Protein AF-A0A744A245-F1 (afdb_monomer_lite)

Organism: Salmonella enterica (NCBI:txid28901)

Foldseek 3Di:
DDPDDDPDKDKDWDKDADPVVDDPVVVVVVVVVLVVQLVVCVVVVHPSDDDDPRMDGPDMDID

Structure (mmCIF, N/CA/C/O backbone):
data_AF-A0A744A245-F1
#
_entry.id   AF-A0A744A245-F1
#
loop_
_atom_site.group_PDB
_atom_site.id
_atom_site.type_symbol
_atom_site.label_atom_id
_atom_site.label_alt_id
_atom_site.label_comp_id
_atom_site.label_asym_id
_atom_site.label_entity_id
_atom_site.label_seq_id
_atom_site.pdbx_PDB_ins_code
_atom_site.Cartn_x
_atom_site.Cartn_y
_atom_site.Cartn_z
_atom_site.occupancy
_atom_site.B_iso_or_equiv
_atom_site.auth_seq_id
_atom_site.auth_comp_id
_atom_site.auth_asym_id
_atom_site.auth_atom_id
_atom_site.pdbx_PDB_model_num
ATOM 1 N N . MET A 1 1 ? -25.633 8.891 10.153 1.00 41.06 1 MET A N 1
ATOM 2 C CA . MET A 1 1 ? -24.771 7.758 10.542 1.00 41.06 1 MET A CA 1
ATOM 3 C C . MET A 1 1 ? -23.426 8.334 10.942 1.00 41.06 1 MET A C 1
ATOM 5 O O . MET A 1 1 ? -22.961 9.258 10.287 1.00 41.06 1 MET A O 1
ATOM 9 N N . GLU A 1 2 ? -22.940 7.918 12.103 1.00 41.50 2 GLU A N 1
ATOM 10 C CA . GLU A 1 2 ? -21.946 8.588 12.948 1.00 41.50 2 GLU A CA 1
ATOM 11 C C . GLU A 1 2 ? -20.609 8.875 12.247 1.00 41.50 2 GLU A C 1
ATOM 13 O O . GLU A 1 2 ? -19.840 7.972 11.937 1.00 41.50 2 GLU A O 1
ATOM 18 N N . LYS A 1 3 ? -20.313 10.163 12.038 1.00 50.88 3 LYS A N 1
ATOM 19 C CA . LYS A 1 3 ? -18.958 10.667 11.795 1.00 50.88 3 LYS A CA 1
ATOM 20 C C . LYS A 1 3 ? -18.271 10.822 13.151 1.00 50.88 3 LYS A C 1
ATOM 22 O O . LYS A 1 3 ? -18.280 11.931 13.658 1.00 50.88 3 LYS A O 1
ATOM 27 N N . ASN A 1 4 ? -17.799 9.737 13.759 1.00 55.44 4 ASN A N 1
ATOM 28 C CA . ASN A 1 4 ? -16.886 9.737 14.913 1.00 55.44 4 ASN A CA 1
ATOM 29 C C . ASN A 1 4 ? -16.413 8.295 15.167 1.00 55.44 4 ASN A C 1
ATOM 31 O O . ASN A 1 4 ? -16.868 7.643 16.100 1.00 55.44 4 ASN A O 1
ATOM 35 N N . ALA A 1 5 ? -15.518 7.777 14.329 1.00 51.06 5 ALA A N 1
ATOM 36 C CA . ALA A 1 5 ? -14.647 6.683 14.747 1.00 51.06 5 ALA A CA 1
ATOM 37 C C . ALA A 1 5 ? -13.294 7.329 15.042 1.00 51.06 5 ALA A C 1
ATOM 39 O O . ALA A 1 5 ? -12.756 8.028 14.182 1.00 51.06 5 ALA A O 1
ATOM 40 N N . GLY A 1 6 ? -12.825 7.201 16.284 1.00 53.16 6 GLY A N 1
ATOM 41 C CA . GLY A 1 6 ? -11.548 7.745 16.727 1.00 53.16 6 GLY A CA 1
ATOM 42 C C . GLY A 1 6 ? -10.416 7.317 15.803 1.00 53.16 6 GLY A C 1
ATOM 43 O O . GLY A 1 6 ? -10.509 6.315 15.093 1.00 53.16 6 GLY A O 1
ATOM 44 N N . TRP A 1 7 ? -9.341 8.095 15.817 1.00 62.16 7 TRP A N 1
ATOM 45 C CA . TRP A 1 7 ? -8.089 7.831 15.108 1.00 62.16 7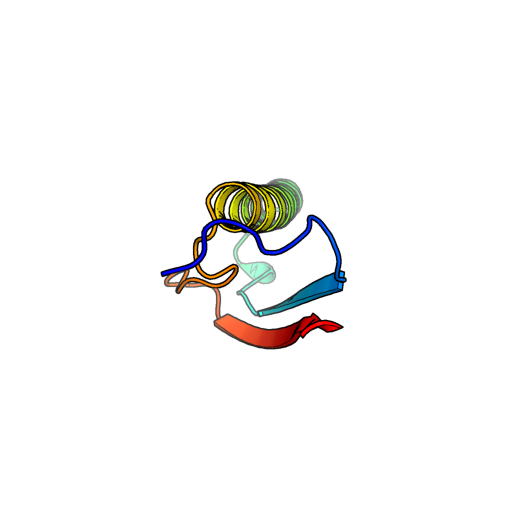 TRP A CA 1
ATOM 46 C C . TRP A 1 7 ? -7.331 6.634 15.712 1.00 62.16 7 TRP A C 1
ATOM 48 O O . TRP A 1 7 ? -6.109 6.654 15.840 1.00 62.16 7 TRP A O 1
ATOM 58 N N . ASP A 1 8 ? -8.069 5.601 16.095 1.00 71.19 8 ASP A N 1
ATOM 59 C CA . ASP A 1 8 ? -7.659 4.520 16.962 1.00 71.19 8 ASP A CA 1
ATOM 60 C C . ASP A 1 8 ? -7.744 3.221 16.151 1.00 71.19 8 ASP A C 1
ATOM 62 O O . ASP A 1 8 ? -8.718 2.973 15.431 1.00 71.19 8 ASP A O 1
ATOM 66 N N . GLY A 1 9 ? -6.698 2.404 16.237 1.00 78.62 9 GLY A N 1
ATOM 67 C CA . GLY A 1 9 ? -6.613 1.107 15.568 1.00 78.62 9 GLY A CA 1
ATOM 68 C C . GLY A 1 9 ? -5.384 0.961 14.673 1.00 78.62 9 GLY A C 1
ATOM 69 O O . GLY A 1 9 ? -4.816 1.932 14.171 1.00 78.62 9 GLY A O 1
ATOM 70 N N . THR A 1 10 ? -4.951 -0.280 14.488 1.00 87.44 10 THR A N 1
ATOM 71 C CA . THR A 1 10 ? -3.854 -0.654 13.592 1.00 87.44 10 THR A CA 1
ATOM 72 C C . THR A 1 10 ? -4.420 -1.341 12.362 1.00 87.44 10 THR A C 1
ATOM 74 O O . THR A 1 10 ? -5.151 -2.323 12.470 1.00 87.44 10 THR A O 1
ATOM 77 N N . TYR A 1 11 ? -4.031 -0.855 11.185 1.00 89.31 11 TYR A N 1
ATOM 78 C CA . TYR A 1 11 ? -4.480 -1.384 9.902 1.00 89.31 11 TYR A CA 1
ATOM 79 C C . TYR A 1 11 ? -3.286 -1.858 9.076 1.00 89.31 11 TYR A C 1
ATOM 81 O O . TYR A 1 11 ? -2.280 -1.152 8.969 1.00 89.31 11 TYR A O 1
ATOM 89 N N . ALA A 1 12 ? -3.390 -3.035 8.461 1.00 91.88 12 ALA A N 1
ATOM 90 C CA . ALA A 1 12 ? -2.346 -3.565 7.587 1.00 91.88 12 ALA A CA 1
ATOM 91 C C . ALA A 1 12 ? -2.927 -4.338 6.403 1.00 91.88 12 ALA A C 1
ATOM 93 O O 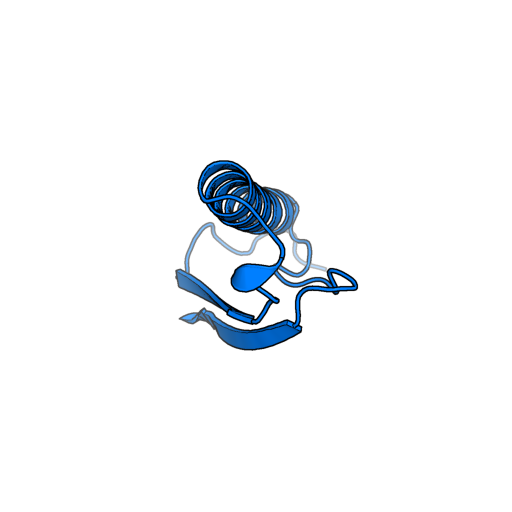. ALA A 1 12 ? -3.958 -4.998 6.523 1.00 91.88 12 ALA A O 1
ATOM 94 N N . LEU A 1 13 ? -2.221 -4.290 5.270 1.00 92.06 13 LEU A N 1
ATOM 95 C CA . LEU A 1 13 ? -2.521 -5.088 4.085 1.00 92.06 13 LEU A CA 1
ATOM 96 C C . LEU A 1 13 ? -1.310 -5.923 3.694 1.00 92.06 13 LEU A C 1
ATOM 98 O O . LEU A 1 13 ? -0.193 -5.411 3.591 1.00 92.06 13 LEU A O 1
ATOM 102 N N . ARG A 1 14 ? -1.546 -7.203 3.407 1.00 93.12 14 ARG A N 1
ATOM 103 C CA . ARG A 1 14 ? -0.580 -8.052 2.712 1.00 93.12 14 ARG A CA 1
ATOM 104 C C . ARG A 1 14 ? -0.937 -8.082 1.241 1.00 93.12 14 ARG A C 1
ATOM 106 O O . ARG A 1 14 ? -2.051 -8.449 0.878 1.00 93.12 14 ARG A O 1
ATOM 113 N N . VAL A 1 15 ? 0.025 -7.732 0.399 1.00 91.25 15 VAL A N 1
ATOM 114 C CA . VAL A 1 15 ? -0.190 -7.585 -1.042 1.00 91.25 15 VAL A CA 1
ATOM 115 C C . VAL A 1 15 ? 0.719 -8.500 -1.841 1.00 91.25 15 VAL A C 1
ATOM 117 O O . VAL A 1 15 ? 1.812 -8.860 -1.400 1.00 91.25 15 VAL A O 1
ATOM 120 N N . ARG A 1 16 ? 0.273 -8.868 -3.040 1.00 91.38 16 ARG A N 1
ATOM 121 C CA . ARG A 1 16 ? 1.048 -9.648 -4.000 1.00 91.38 16 ARG A CA 1
ATOM 122 C C . ARG A 1 16 ? 0.977 -8.996 -5.371 1.00 91.38 16 ARG A C 1
ATOM 124 O O . ARG A 1 16 ? -0.093 -8.711 -5.888 1.00 91.38 16 ARG A O 1
ATOM 131 N N . PHE A 1 17 ? 2.144 -8.798 -5.969 1.00 90.25 17 PHE A N 1
ATOM 132 C CA . PHE A 1 17 ? 2.294 -8.297 -7.329 1.00 90.25 17 PHE A CA 1
ATOM 133 C C . PHE A 1 17 ? 3.584 -8.845 -7.949 1.00 90.25 17 PHE A C 1
ATOM 135 O O . PHE A 1 17 ? 4.459 -9.369 -7.253 1.00 90.25 17 PHE A O 1
ATOM 142 N N . SER A 1 18 ? 3.723 -8.751 -9.274 1.00 89.50 18 SER A N 1
ATOM 143 C CA . SER A 1 18 ? 4.872 -9.321 -9.989 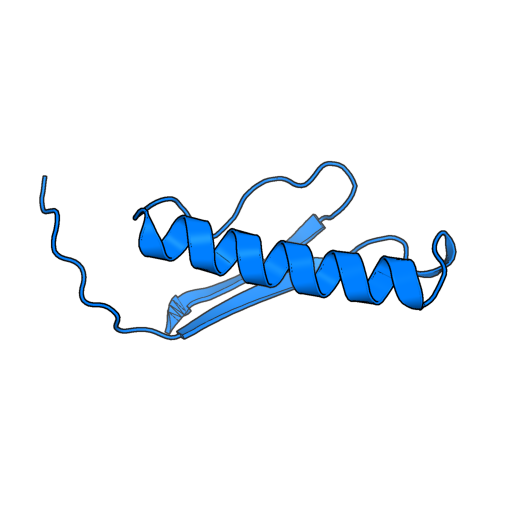1.00 89.50 18 SER A CA 1
ATOM 144 C C . SER A 1 18 ? 6.142 -8.469 -9.833 1.00 89.50 18 SER A C 1
ATOM 146 O O . SER A 1 18 ? 6.478 -7.657 -10.691 1.00 89.50 18 SER A O 1
ATOM 148 N N . ALA A 1 19 ? 6.891 -8.680 -8.749 1.00 85.38 19 ALA A N 1
ATOM 149 C CA . ALA A 1 19 ? 8.114 -7.931 -8.439 1.00 85.38 19 ALA A CA 1
ATOM 150 C C . ALA A 1 19 ? 9.241 -8.067 -9.487 1.00 85.38 19 ALA A C 1
ATOM 152 O O . ALA A 1 19 ? 10.110 -7.199 -9.552 1.00 85.38 19 ALA A O 1
ATOM 153 N N . ASN A 1 20 ? 9.239 -9.131 -10.296 1.00 89.12 20 ASN A N 1
ATOM 154 C CA . ASN A 1 20 ? 10.251 -9.370 -11.334 1.00 89.12 20 ASN A CA 1
ATOM 155 C C . ASN A 1 20 ? 10.022 -8.540 -12.607 1.00 89.12 20 ASN A C 1
ATOM 157 O O . ASN A 1 20 ? 10.923 -8.440 -13.433 1.00 89.12 20 ASN A O 1
ATOM 161 N N . ARG A 1 21 ? 8.832 -7.949 -12.780 1.00 86.62 21 ARG A N 1
ATOM 162 C CA . ARG A 1 21 ? 8.509 -7.092 -13.934 1.00 86.62 21 ARG A CA 1
ATOM 163 C C . ARG A 1 21 ? 8.924 -5.633 -13.735 1.00 86.62 21 ARG A C 1
ATOM 165 O O . ARG A 1 21 ? 8.797 -4.845 -14.666 1.00 86.62 21 ARG A O 1
ATOM 172 N N . TYR A 1 22 ? 9.412 -5.276 -12.545 1.00 89.56 22 TYR A N 1
ATOM 173 C CA . TYR A 1 22 ? 9.640 -3.892 -12.141 1.00 89.56 22 TYR A CA 1
ATOM 174 C C . TYR A 1 22 ? 11.003 -3.707 -11.468 1.00 89.56 22 TYR A C 1
ATOM 176 O O . TYR A 1 22 ? 11.490 -4.586 -10.753 1.00 89.56 22 TYR A O 1
ATOM 184 N N . SER A 1 23 ? 11.609 -2.537 -11.677 1.00 94.88 23 SER A N 1
ATOM 185 C CA . SER A 1 23 ? 12.840 -2.142 -10.986 1.00 94.88 23 SER A CA 1
ATOM 186 C C . SER A 1 23 ? 12.599 -1.972 -9.482 1.00 94.88 23 SER A C 1
ATOM 188 O O . SER A 1 23 ? 11.465 -1.796 -9.037 1.00 94.88 23 SER A O 1
ATOM 190 N N . LEU A 1 24 ? 13.670 -1.980 -8.678 1.00 94.75 24 LEU A N 1
ATOM 191 C CA . LEU A 1 24 ? 13.562 -1.741 -7.234 1.00 94.75 24 LEU A CA 1
ATOM 192 C C . LEU A 1 24 ? 12.847 -0.418 -6.915 1.00 94.75 24 LEU A C 1
ATOM 194 O O . LEU A 1 24 ? 11.992 -0.413 -6.034 1.00 94.75 24 LEU A O 1
ATOM 198 N N . ALA A 1 25 ? 13.155 0.649 -7.660 1.00 96.31 25 ALA A N 1
ATOM 199 C CA . ALA A 1 25 ? 12.541 1.964 -7.483 1.00 96.31 25 ALA A CA 1
ATOM 200 C C . ALA A 1 25 ? 11.015 1.904 -7.651 1.00 96.31 25 ALA A C 1
ATOM 202 O O . ALA A 1 25 ? 10.282 2.298 -6.750 1.00 96.31 25 ALA A O 1
ATOM 203 N N . ILE A 1 26 ? 10.531 1.282 -8.732 1.00 93.19 26 ILE A N 1
ATOM 204 C CA . ILE A 1 26 ? 9.089 1.128 -8.974 1.00 93.19 26 ILE A CA 1
ATOM 205 C C . ILE A 1 26 ? 8.421 0.326 -7.850 1.00 93.19 26 ILE A C 1
ATOM 207 O O . ILE A 1 26 ? 7.327 0.662 -7.408 1.00 93.19 26 ILE A O 1
ATOM 211 N N . ARG A 1 27 ? 9.074 -0.723 -7.332 1.00 92.94 27 ARG A N 1
ATOM 212 C CA . ARG A 1 27 ? 8.519 -1.500 -6.208 1.00 92.94 27 ARG A CA 1
ATOM 213 C C . ARG A 1 27 ? 8.385 -0.666 -4.932 1.00 92.94 27 ARG A C 1
ATOM 215 O O . ARG A 1 27 ? 7.410 -0.831 -4.207 1.00 92.94 27 ARG A O 1
ATOM 222 N N . GLN A 1 28 ? 9.348 0.209 -4.656 1.00 94.56 28 GLN A N 1
ATOM 223 C CA . GLN A 1 28 ? 9.311 1.108 -3.499 1.00 94.56 28 GLN A CA 1
ATOM 224 C C . GLN A 1 28 ? 8.217 2.167 -3.645 1.00 94.56 28 GLN A C 1
ATOM 226 O O . GLN A 1 28 ? 7.468 2.400 -2.697 1.00 94.56 28 GLN A O 1
ATOM 231 N N . GLU A 1 29 ? 8.082 2.751 -4.837 1.00 94.50 29 GLU A N 1
ATOM 232 C CA . GLU A 1 29 ? 7.016 3.704 -5.157 1.00 94.50 29 GLU A CA 1
ATOM 233 C C . GLU A 1 29 ? 5.632 3.080 -4.966 1.00 94.50 29 GLU A C 1
ATOM 235 O O . GLU A 1 29 ? 4.765 3.691 -4.350 1.00 94.50 29 GLU A O 1
ATOM 240 N N . VAL A 1 30 ? 5.437 1.834 -5.405 1.00 91.56 30 VAL A N 1
ATOM 241 C CA . VAL A 1 30 ? 4.175 1.104 -5.214 1.00 91.56 30 VAL A CA 1
ATOM 242 C C . VAL A 1 30 ? 3.855 0.934 -3.730 1.00 91.56 30 VAL A C 1
ATOM 244 O O . VAL A 1 30 ? 2.746 1.263 -3.314 1.00 91.56 30 VAL A O 1
ATOM 247 N N . CYS A 1 31 ? 4.816 0.493 -2.911 1.00 91.81 31 CYS A N 1
ATOM 248 C CA . CYS A 1 31 ? 4.618 0.382 -1.462 1.00 91.81 31 CYS A CA 1
ATOM 249 C C . CYS A 1 31 ? 4.256 1.733 -0.824 1.00 91.81 31 CYS A C 1
ATOM 251 O O . CYS A 1 31 ? 3.331 1.801 -0.014 1.00 91.81 31 CYS A O 1
ATOM 253 N N . ALA A 1 32 ? 4.952 2.807 -1.207 1.00 94.62 32 ALA A N 1
ATOM 254 C CA . ALA A 1 32 ? 4.687 4.149 -0.697 1.00 94.62 32 ALA A CA 1
ATOM 255 C C . ALA A 1 32 ? 3.287 4.642 -1.095 1.00 94.62 32 ALA A C 1
ATOM 257 O O . ALA A 1 32 ? 2.537 5.121 -0.248 1.00 94.62 32 ALA A O 1
ATOM 258 N N . VAL A 1 33 ? 2.900 4.470 -2.360 1.00 93.94 33 VAL A N 1
ATOM 259 C CA . VAL A 1 33 ? 1.577 4.855 -2.869 1.00 93.94 33 VAL A CA 1
ATOM 260 C C . VAL A 1 33 ? 0.471 4.058 -2.187 1.00 93.94 33 VAL A C 1
ATOM 262 O O . VAL A 1 33 ? -0.553 4.633 -1.829 1.00 93.94 33 VAL A O 1
ATOM 265 N N . MET A 1 34 ? 0.662 2.758 -1.958 1.00 93.50 34 MET A N 1
ATOM 266 C CA . MET A 1 34 ? -0.319 1.944 -1.239 1.00 93.50 34 MET A CA 1
ATOM 267 C C . MET A 1 34 ? -0.507 2.419 0.201 1.00 93.50 34 MET A C 1
ATOM 269 O O . MET A 1 34 ? -1.642 2.643 0.614 1.00 93.50 34 MET A O 1
ATOM 273 N N . ALA A 1 35 ? 0.583 2.646 0.936 1.00 92.69 35 ALA A N 1
ATOM 274 C CA . ALA A 1 35 ? 0.515 3.159 2.302 1.00 92.69 35 ALA A CA 1
ATOM 275 C C . ALA A 1 35 ? -0.158 4.543 2.366 1.00 92.69 35 ALA A C 1
ATOM 277 O O . ALA A 1 35 ? -1.023 4.777 3.210 1.00 92.69 35 ALA A O 1
ATOM 278 N N . LEU A 1 36 ? 0.177 5.448 1.439 1.00 94.75 36 LEU A N 1
ATOM 279 C CA . LEU A 1 36 ? -0.440 6.775 1.355 1.00 94.75 36 LEU A CA 1
ATOM 280 C C . LEU A 1 36 ? -1.922 6.704 0.978 1.00 94.75 36 LEU A C 1
ATOM 282 O O . LEU A 1 36 ? -2.724 7.465 1.512 1.00 94.75 36 LEU A O 1
ATOM 286 N N . ASN A 1 37 ? -2.308 5.781 0.096 1.00 93.38 37 ASN A N 1
ATOM 287 C CA . ASN A 1 37 ? -3.706 5.566 -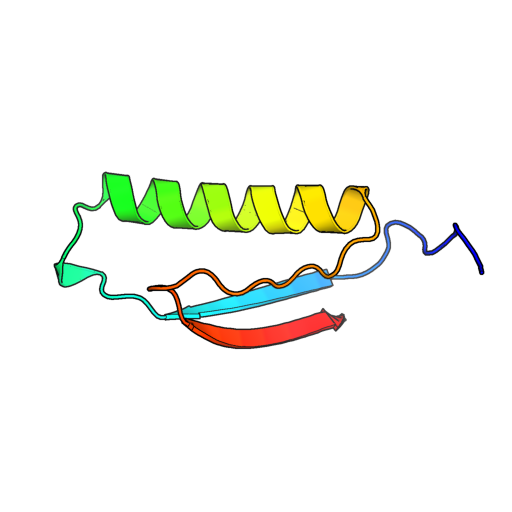0.260 1.00 93.38 37 ASN A CA 1
ATOM 288 C C . ASN A 1 37 ? -4.508 4.996 0.909 1.00 93.38 37 ASN A C 1
ATOM 290 O O . ASN A 1 37 ? -5.615 5.476 1.143 1.00 93.38 37 ASN A O 1
ATOM 294 N N . MET A 1 38 ? -3.954 4.031 1.653 1.00 93.00 38 MET A N 1
ATOM 295 C CA . MET A 1 38 ? -4.559 3.525 2.890 1.00 93.00 38 MET A CA 1
ATOM 296 C C . MET A 1 38 ? -4.771 4.665 3.888 1.00 93.00 38 MET A C 1
ATOM 298 O O . MET A 1 38 ? -5.875 4.834 4.397 1.00 93.00 38 MET A O 1
ATOM 302 N N . LEU A 1 39 ? -3.744 5.492 4.110 1.00 91.88 39 LEU A N 1
ATOM 303 C CA . LEU A 1 39 ? -3.823 6.632 5.020 1.00 91.88 39 LEU A CA 1
ATOM 304 C C . LEU A 1 39 ? -4.870 7.653 4.560 1.00 91.88 39 LEU A C 1
ATOM 306 O O . LEU A 1 39 ? -5.719 8.053 5.349 1.00 91.88 39 LEU A O 1
ATOM 310 N N . ARG A 1 40 ? -4.856 8.050 3.283 1.00 93.19 40 ARG A N 1
ATOM 311 C CA . ARG A 1 40 ? -5.840 8.984 2.712 1.00 93.19 40 ARG A CA 1
ATOM 312 C C . ARG A 1 40 ? -7.267 8.468 2.897 1.00 93.19 40 ARG A C 1
ATOM 314 O O . ARG A 1 40 ? -8.140 9.233 3.292 1.00 93.19 40 ARG A O 1
ATOM 321 N N . ARG A 1 41 ? -7.496 7.185 2.603 1.00 91.12 41 ARG A N 1
ATOM 322 C CA . ARG A 1 41 ? -8.800 6.526 2.752 1.00 91.12 41 ARG A CA 1
ATOM 323 C C . ARG A 1 41 ? -9.257 6.551 4.201 1.00 91.12 41 ARG A C 1
ATOM 325 O O . ARG A 1 41 ? -10.355 7.017 4.479 1.00 91.12 41 ARG A O 1
ATOM 332 N N . TRP A 1 42 ? -8.375 6.156 5.112 1.00 88.88 42 TRP A N 1
ATOM 333 C CA . TRP A 1 42 ? -8.647 6.172 6.542 1.00 88.88 42 TRP A CA 1
ATOM 334 C C . TRP A 1 42 ? -8.996 7.574 7.057 1.00 88.88 42 TRP A C 1
ATOM 336 O O . TRP A 1 42 ? -10.035 7.748 7.688 1.00 88.88 42 TRP A O 1
ATOM 346 N N . LEU A 1 43 ? -8.206 8.594 6.694 1.00 89.19 43 LEU A N 1
ATOM 347 C CA . LEU A 1 43 ? -8.478 9.996 7.042 1.00 89.19 43 LEU A CA 1
ATOM 348 C C . LEU A 1 43 ? -9.830 10.500 6.513 1.00 89.19 43 LEU A C 1
ATOM 350 O O . LEU A 1 43 ? -10.443 11.375 7.121 1.00 89.19 43 LEU A O 1
ATOM 354 N N . ASN A 1 44 ? -10.302 9.941 5.400 1.00 90.62 44 ASN A N 1
ATOM 355 C CA . ASN A 1 44 ? -11.578 10.290 4.786 1.00 90.62 44 ASN A CA 1
ATOM 356 C C . ASN A 1 44 ? -12.760 9.429 5.271 1.00 90.62 44 ASN A C 1
ATOM 358 O O . ASN A 1 44 ? -13.894 9.688 4.861 1.00 90.62 44 ASN A O 1
ATOM 362 N N . GLY A 1 45 ? -12.529 8.409 6.105 1.00 86.81 45 GLY A N 1
ATOM 363 C CA . GLY A 1 45 ? -13.550 7.420 6.470 1.00 86.81 45 GLY A CA 1
ATOM 364 C C . GLY A 1 45 ? -13.973 6.508 5.309 1.00 86.81 45 GLY A C 1
ATOM 365 O O . GLY A 1 45 ? -15.080 5.974 5.317 1.00 86.81 45 GLY A O 1
ATOM 366 N N . GLU A 1 46 ? -13.123 6.364 4.290 1.00 89.31 46 GLU A N 1
ATOM 367 C CA . GLU A 1 46 ? -13.278 5.389 3.207 1.00 89.31 46 GLU A CA 1
ATOM 368 C C . GLU A 1 46 ? -12.784 4.004 3.674 1.00 89.31 46 GLU A C 1
ATOM 370 O O . GLU A 1 46 ? -11.958 3.899 4.582 1.00 89.31 46 GLU A O 1
ATOM 375 N N . ASP A 1 47 ? -13.230 2.933 3.008 1.00 87.50 47 ASP A N 1
ATOM 376 C CA . ASP A 1 47 ? -12.610 1.609 3.160 1.00 87.50 47 ASP A CA 1
ATOM 377 C C . ASP A 1 47 ? -11.107 1.709 2.845 1.00 87.50 47 ASP A C 1
ATOM 379 O O . ASP A 1 47 ? -10.715 2.240 1.796 1.00 87.50 47 ASP A O 1
ATOM 383 N N . ILE A 1 48 ? -10.271 1.217 3.767 1.00 87.06 48 ILE A N 1
ATOM 384 C CA . ILE A 1 48 ? -8.805 1.240 3.676 1.00 87.06 48 ILE A CA 1
ATOM 385 C C . ILE A 1 48 ? -8.282 0.401 2.505 1.00 87.06 48 ILE A C 1
ATOM 387 O O . ILE A 1 48 ? -7.138 0.582 2.083 1.00 87.06 48 ILE A O 1
ATOM 391 N N . THR A 1 49 ? -9.105 -0.512 1.986 1.00 83.69 49 THR A N 1
ATOM 392 C CA . THR A 1 49 ? -8.773 -1.389 0.868 1.00 83.69 49 THR A CA 1
ATOM 393 C C . THR A 1 49 ? -9.397 -0.903 -0.434 1.00 83.69 49 THR A C 1
ATOM 395 O O . THR A 1 49 ? -10.465 -0.290 -0.474 1.00 83.69 49 THR A O 1
ATOM 398 N N . SER A 1 50 ? -8.709 -1.171 -1.542 1.00 79.69 50 SER A N 1
ATOM 399 C CA . SER A 1 50 ? -9.305 -1.107 -2.872 1.00 79.69 50 SER A CA 1
ATOM 400 C C . SER A 1 50 ? -8.600 -2.035 -3.833 1.00 79.69 50 SER A C 1
ATOM 402 O O . SER A 1 50 ? -7.413 -2.320 -3.676 1.00 79.69 50 SER A O 1
ATOM 404 N N . GLU A 1 51 ? -9.323 -2.460 -4.861 1.00 77.69 51 GLU A N 1
ATOM 405 C CA . GLU A 1 51 ? -8.728 -3.195 -5.965 1.00 77.69 51 GLU A CA 1
ATOM 406 C C . GLU A 1 51 ? -7.717 -2.318 -6.710 1.00 77.69 51 GLU A C 1
ATOM 408 O O . GLU A 1 51 ? -7.974 -1.159 -7.047 1.00 77.69 51 GLU A O 1
ATOM 413 N N . HIS A 1 52 ? -6.549 -2.891 -6.981 1.00 79.56 52 HIS A N 1
ATOM 414 C CA . HIS A 1 52 ? -5.439 -2.215 -7.642 1.00 79.56 52 HIS A CA 1
ATOM 415 C C . HIS A 1 52 ? -5.001 -2.976 -8.899 1.00 79.56 52 HIS A C 1
ATOM 417 O O . HIS A 1 52 ? -3.812 -3.040 -9.196 1.00 79.56 52 HIS A O 1
ATOM 423 N N . GLY A 1 53 ? -5.965 -3.547 -9.636 1.00 85.44 53 GLY A N 1
ATOM 424 C CA . GLY A 1 53 ? -5.836 -4.159 -10.967 1.00 85.44 53 GLY A CA 1
ATOM 425 C C . GLY A 1 53 ? -4.827 -5.309 -11.085 1.00 85.44 53 GLY A C 1
ATOM 426 O O . GLY A 1 53 ? -5.198 -6.455 -11.293 1.00 85.44 53 GLY A O 1
ATOM 427 N N . TRP A 1 54 ? -3.540 -4.987 -10.992 1.00 88.44 54 TRP A N 1
ATOM 428 C CA . TRP A 1 54 ? -2.399 -5.900 -11.064 1.00 88.44 54 TRP A CA 1
ATOM 429 C C . TRP A 1 54 ? -1.768 -6.200 -9.690 1.00 88.44 54 TRP A C 1
ATOM 431 O O . TRP A 1 54 ? -0.777 -6.933 -9.618 1.00 88.44 54 TRP A O 1
ATOM 441 N N . ILE A 1 55 ? -2.315 -5.626 -8.613 1.00 89.50 55 ILE A N 1
ATOM 442 C CA . ILE A 1 55 ? -1.937 -5.904 -7.225 1.00 89.50 55 ILE A CA 1
ATOM 443 C C . ILE A 1 55 ? -3.092 -6.637 -6.541 1.00 89.50 55 ILE A C 1
ATOM 445 O O . ILE A 1 55 ? -4.184 -6.086 -6.396 1.00 89.50 55 ILE A O 1
ATOM 449 N N . ASP A 1 56 ? -2.815 -7.850 -6.071 1.00 91.38 56 ASP A N 1
ATOM 450 C CA . ASP A 1 56 ? -3.737 -8.625 -5.249 1.00 91.38 56 ASP A CA 1
ATOM 451 C C . ASP A 1 56 ? -3.585 -8.208 -3.782 1.00 91.38 56 ASP A C 1
ATOM 453 O O . ASP A 1 56 ? -2.478 -8.258 -3.234 1.00 91.38 56 ASP A O 1
ATOM 457 N N . VAL A 1 57 ? -4.688 -7.886 -3.109 1.00 90.75 57 VAL A N 1
ATOM 458 C CA . VAL A 1 57 ? -4.732 -7.892 -1.641 1.00 90.75 57 VAL A CA 1
ATOM 459 C C . VAL A 1 57 ? -4.964 -9.3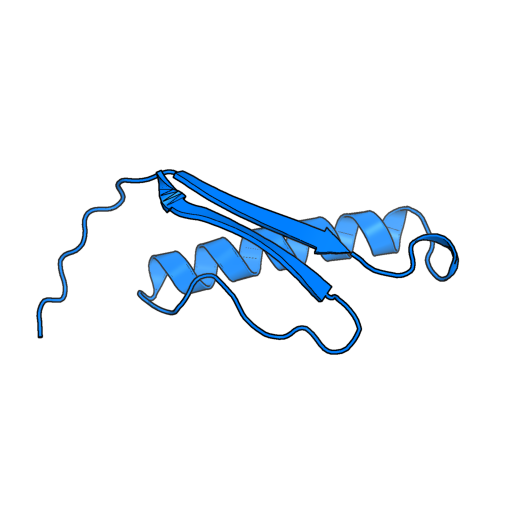34 -1.200 1.00 90.75 57 VAL A C 1
ATOM 461 O O . VAL A 1 57 ? -5.965 -9.949 -1.549 1.00 90.75 57 VAL A O 1
ATOM 464 N N . VAL A 1 58 ? -4.007 -9.897 -0.469 1.00 93.06 58 VAL A N 1
ATOM 465 C CA . VAL A 1 58 ? -4.032 -11.298 -0.023 1.00 93.06 58 VAL A CA 1
ATOM 466 C C . VAL A 1 58 ? -4.565 -11.417 1.403 1.00 93.06 58 VAL A C 1
ATOM 468 O O . VAL A 1 58 ? -5.093 -12.460 1.775 1.00 93.06 58 VAL A O 1
ATOM 471 N N . GLU A 1 59 ? -4.407 -10.368 2.210 1.00 92.25 59 GLU A N 1
ATOM 472 C CA . GLU A 1 59 ? -4.863 -10.327 3.598 1.00 92.25 59 GLU A CA 1
ATOM 473 C C . GLU A 1 59 ? -5.043 -8.882 4.059 1.00 92.25 59 GLU A C 1
ATOM 475 O O . GLU A 1 59 ? -4.296 -7.994 3.637 1.00 92.25 59 GLU A O 1
ATOM 480 N N . SER A 1 60 ? -5.995 -8.674 4.963 1.00 90.56 60 SER A N 1
ATOM 481 C CA . SER A 1 60 ? -6.201 -7.424 5.686 1.00 90.56 60 SER A CA 1
ATOM 482 C C . SER A 1 60 ? -6.269 -7.692 7.184 1.00 90.56 60 SER A C 1
ATOM 484 O O . SER A 1 60 ? -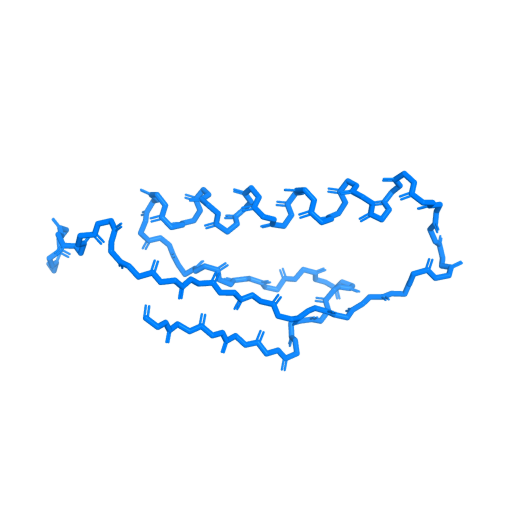6.925 -8.643 7.609 1.00 90.56 60 SER A O 1
ATOM 486 N N . LEU A 1 61 ? -5.640 -6.828 7.972 1.00 90.06 61 LEU A N 1
ATOM 487 C CA . LEU A 1 61 ? -5.696 -6.837 9.429 1.00 90.06 61 LEU A CA 1
ATOM 488 C C . LEU A 1 61 ? -6.258 -5.503 9.923 1.00 90.06 61 LEU A C 1
ATOM 490 O O . LEU A 1 61 ? -5.803 -4.447 9.478 1.00 90.06 61 LEU A O 1
ATOM 494 N N . THR A 1 62 ? -7.174 -5.587 10.884 1.00 88.12 62 THR A N 1
ATOM 495 C CA . THR A 1 62 ? -7.661 -4.469 11.698 1.00 88.12 62 THR A CA 1
ATOM 496 C C . THR A 1 62 ? -7.579 -4.904 13.159 1.00 88.12 62 THR A C 1
ATOM 498 O O . THR A 1 62 ? -8.132 -5.952 13.498 1.00 88.12 62 THR A O 1
ATOM 501 N N . ALA A 1 63 ? -6.870 -4.145 13.993 1.00 78.69 63 ALA A N 1
ATOM 502 C CA . ALA A 1 63 ? -6.660 -4.424 15.417 1.00 78.69 63 ALA A CA 1
ATOM 503 C C . ALA A 1 63 ? -6.931 -3.193 16.282 1.00 78.69 63 ALA A C 1
ATOM 505 O O . ALA A 1 63 ? -6.581 -2.079 15.827 1.00 78.69 63 ALA A O 1
#

Radius of gyration: 13.45 Å; chains: 1; bounding box: 38×22×31 Å

Sequence (63 aa):
MEKNAGWDGTYALRVRFSANRYSLAIRQEVCAVMALNMLRRWLNGEDITSEHGWIDVVESLTA

Secondary structure (DSSP, 8-state):
------S---EEEEEE--GGGS-HHHHHHHHHHHHHHHHHHHHHT--S---BTTBEEEEEEE-

pLDDT: mean 85.19, std 13.26, range [41.06, 96.31]